Protein AF-X1B846-F1 (afdb_monomer_lite)

Organism: NCBI:txid412755

InterPro domains:
  IPR046349 C1-like domain superfamily [SSF57889] (14-59)

Radius of gyration: 15.17 Å; chains: 1; bounding box: 42×41×30 Å

Sequence (67 aa):
MSKNNISNDIKNKTNKCPYCDIKLNDTKLPFCSYCKIKISYCKKCGHAVSNNLKVCPNCGEKLGEDG

pLDDT: mean 75.4, std 14.59, range [41.84, 89.88]

Structure (mmCIF, N/CA/C/O backbone):
data_AF-X1B846-F1
#
_entry.id   AF-X1B846-F1
#
loop_
_atom_site.group_PDB
_atom_site.id
_atom_site.type_symbol
_atom_site.label_atom_id
_atom_site.label_alt_id
_atom_site.label_comp_id
_atom_site.label_asym_id
_atom_site.label_entity_id
_atom_site.label_seq_id
_atom_site.pdbx_PDB_ins_code
_atom_site.Cartn_x
_atom_site.Cartn_y
_atom_site.Cartn_z
_atom_site.occupancy
_atom_site.B_iso_or_equiv
_atom_site.auth_seq_id
_atom_site.auth_comp_id
_atom_site.auth_asym_id
_atom_site.auth_atom_id
_atom_site.pdbx_PDB_model_num
ATOM 1 N N . MET A 1 1 ? 30.570 -25.103 21.086 1.00 43.88 1 MET A N 1
ATOM 2 C CA . MET A 1 1 ? 30.738 -24.236 19.901 1.00 43.88 1 MET A CA 1
ATOM 3 C C . MET A 1 1 ? 29.925 -22.968 20.126 1.00 43.88 1 MET A C 1
ATOM 5 O O . MET A 1 1 ? 28.729 -23.057 20.359 1.00 43.88 1 MET A O 1
ATOM 9 N N . SER A 1 2 ? 30.596 -21.824 20.166 1.00 47.50 2 SER A N 1
ATOM 10 C CA . SER A 1 2 ? 30.082 -20.522 20.597 1.00 47.50 2 SER A CA 1
ATOM 11 C C . SER A 1 2 ? 29.314 -19.778 19.498 1.00 47.50 2 SER A C 1
ATOM 13 O O . SER A 1 2 ? 29.822 -19.693 18.382 1.00 47.50 2 SER A O 1
ATOM 15 N N . LYS A 1 3 ? 28.175 -19.158 19.848 1.00 54.25 3 LYS A N 1
ATOM 16 C CA . LYS A 1 3 ? 27.884 -17.708 19.714 1.00 54.25 3 LYS A CA 1
ATOM 17 C C . LYS A 1 3 ? 26.398 -17.423 19.980 1.00 54.25 3 LYS A C 1
ATOM 19 O O . LYS A 1 3 ? 25.541 -17.678 19.142 1.00 54.25 3 LYS A O 1
ATOM 24 N N . ASN A 1 4 ? 26.143 -16.830 21.148 1.00 61.31 4 ASN A N 1
ATOM 25 C CA . ASN A 1 4 ? 25.034 -15.907 21.386 1.00 61.31 4 ASN A CA 1
ATOM 26 C C . ASN A 1 4 ? 24.911 -14.932 20.213 1.00 61.31 4 ASN A C 1
ATOM 28 O O . ASN A 1 4 ? 25.932 -14.366 19.839 1.00 61.31 4 ASN A O 1
ATOM 32 N N . ASN A 1 5 ? 23.702 -14.663 19.721 1.00 52.19 5 ASN A N 1
ATOM 33 C CA . ASN A 1 5 ? 23.325 -13.321 19.280 1.00 52.19 5 ASN A CA 1
ATOM 34 C C . ASN A 1 5 ? 21.802 -13.183 19.276 1.00 52.19 5 ASN A C 1
ATOM 36 O O . ASN A 1 5 ? 21.092 -13.701 18.420 1.00 52.19 5 ASN A O 1
ATOM 40 N N . ILE A 1 6 ? 21.347 -12.474 20.303 1.00 59.66 6 ILE A N 1
ATOM 41 C CA . ILE A 1 6 ? 20.161 -11.627 20.351 1.00 59.66 6 ILE A CA 1
ATOM 42 C C . ILE A 1 6 ? 19.677 -11.234 18.948 1.00 59.66 6 ILE A C 1
ATOM 44 O O . ILE A 1 6 ? 20.335 -10.505 18.213 1.00 59.66 6 ILE A O 1
ATOM 48 N N . SER A 1 7 ? 18.475 -11.662 18.597 1.00 56.09 7 SER A N 1
ATOM 49 C CA . SER A 1 7 ? 17.589 -10.867 17.748 1.00 56.09 7 SER A CA 1
ATOM 50 C C . SER A 1 7 ? 16.242 -10.867 18.442 1.00 56.09 7 SER A C 1
ATOM 52 O O . SER A 1 7 ? 15.280 -11.507 18.029 1.00 56.09 7 SER A O 1
ATOM 54 N N . ASN A 1 8 ? 16.262 -10.211 19.604 1.00 48.25 8 ASN A N 1
ATOM 55 C CA . ASN A 1 8 ? 15.080 -9.694 20.261 1.00 48.25 8 ASN A CA 1
ATOM 56 C C . ASN A 1 8 ? 14.257 -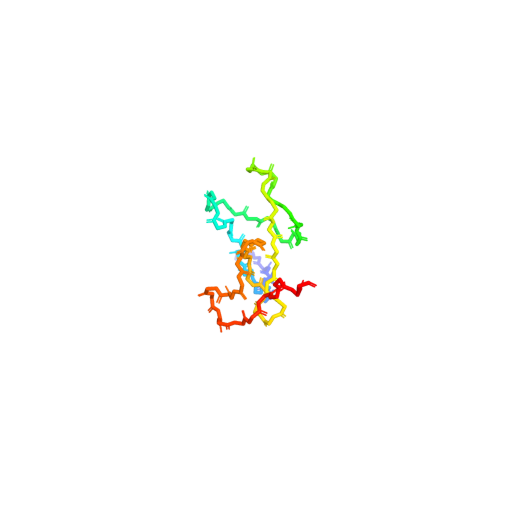8.975 19.186 1.00 48.25 8 ASN A C 1
ATOM 58 O O . ASN A 1 8 ? 14.811 -8.148 18.464 1.00 48.25 8 ASN A O 1
ATOM 62 N N . ASP A 1 9 ? 12.999 -9.381 19.036 1.00 54.50 9 ASP A N 1
ATOM 63 C CA . ASP A 1 9 ? 11.888 -8.522 18.637 1.00 54.50 9 ASP A CA 1
ATOM 64 C C . ASP A 1 9 ? 12.290 -7.255 17.851 1.00 54.50 9 ASP A C 1
ATOM 66 O O . ASP A 1 9 ? 12.612 -6.205 18.392 1.00 54.50 9 ASP A O 1
ATOM 70 N N . ILE A 1 10 ? 12.225 -7.345 16.529 1.00 55.75 10 ILE A N 1
ATOM 71 C CA . ILE A 1 10 ? 11.746 -6.213 15.752 1.00 55.75 10 ILE A CA 1
ATOM 72 C C . ILE A 1 10 ? 10.717 -6.835 14.838 1.00 55.75 10 ILE A C 1
ATOM 74 O O . ILE A 1 10 ? 11.055 -7.646 13.976 1.00 55.75 10 ILE A O 1
ATOM 78 N N . LYS A 1 11 ? 9.441 -6.517 15.061 1.00 51.38 11 LYS A N 1
ATOM 79 C CA . LYS A 1 11 ? 8.356 -6.757 14.107 1.00 51.38 11 LYS A CA 1
ATOM 80 C C . LYS A 1 11 ? 8.751 -6.116 12.774 1.00 51.38 11 LYS A C 1
ATOM 82 O O . LYS A 1 11 ? 8.349 -4.993 12.486 1.00 51.38 11 LYS A O 1
ATOM 87 N N . ASN A 1 12 ? 9.546 -6.824 11.972 1.00 48.16 12 ASN A N 1
ATOM 88 C CA . ASN A 1 12 ? 9.876 -6.481 10.602 1.00 48.16 12 ASN A CA 1
ATOM 89 C C . ASN A 1 12 ? 8.598 -6.689 9.801 1.00 48.16 12 ASN A C 1
ATOM 91 O O . ASN A 1 12 ? 8.377 -7.716 9.153 1.00 48.16 12 ASN A O 1
ATOM 95 N N . LYS A 1 13 ? 7.685 -5.729 9.939 1.00 56.34 13 LYS A N 1
ATOM 96 C CA . LYS A 1 13 ? 6.524 -5.596 9.088 1.00 56.34 13 LYS A CA 1
ATOM 97 C C . LYS A 1 13 ? 7.090 -5.178 7.741 1.00 56.34 13 LYS A C 1
ATOM 99 O O . LYS A 1 13 ? 7.193 -3.993 7.456 1.00 56.34 13 LYS A O 1
ATOM 104 N N . THR A 1 14 ? 7.550 -6.171 6.980 1.00 59.25 14 THR A N 1
ATOM 105 C CA . THR A 1 14 ? 8.120 -6.006 5.646 1.00 59.25 14 THR A CA 1
ATOM 106 C C . THR A 1 14 ? 7.078 -5.317 4.774 1.00 59.25 14 THR A C 1
ATOM 108 O O . THR A 1 14 ? 6.177 -5.936 4.214 1.00 59.25 14 THR A O 1
ATOM 111 N N . ASN A 1 15 ? 7.140 -3.990 4.734 1.00 74.06 15 ASN A N 1
ATOM 112 C CA . ASN A 1 15 ? 6.241 -3.189 3.933 1.00 74.06 15 ASN A CA 1
ATOM 113 C C . ASN A 1 15 ? 6.690 -3.374 2.488 1.00 74.06 15 ASN A C 1
ATOM 115 O O . ASN A 1 15 ? 7.767 -2.937 2.097 1.00 74.06 15 ASN A O 1
ATOM 119 N N . LYS A 1 16 ? 5.904 -4.104 1.706 1.00 84.06 16 LYS A N 1
ATOM 120 C CA . LYS A 1 16 ? 6.129 -4.229 0.270 1.00 84.06 16 LYS A CA 1
ATOM 121 C C . LYS A 1 16 ? 5.448 -3.082 -0.457 1.00 84.06 16 LYS A C 1
ATOM 123 O O . LYS A 1 16 ? 4.436 -2.553 0.000 1.00 84.06 16 LYS A O 1
ATOM 128 N N . CYS A 1 17 ? 6.004 -2.695 -1.595 1.00 85.19 17 CYS A N 1
ATOM 129 C CA . CYS A 1 17 ? 5.359 -1.736 -2.469 1.00 85.19 17 CYS A CA 1
ATOM 130 C C . CYS A 1 17 ? 4.089 -2.361 -3.072 1.00 85.19 17 CYS A C 1
ATOM 132 O O . CYS A 1 17 ? 4.205 -3.384 -3.740 1.00 85.19 17 CYS A O 1
ATOM 134 N N . PRO A 1 18 ? 2.905 -1.735 -2.943 1.00 81.50 18 PRO A N 1
ATOM 135 C CA . PRO A 1 18 ? 1.671 -2.270 -3.526 1.00 81.50 18 PRO A CA 1
ATOM 136 C C . PRO A 1 18 ? 1.640 -2.224 -5.065 1.00 81.50 18 PRO A C 1
ATOM 138 O O . PRO A 1 18 ? 0.720 -2.765 -5.664 1.00 81.50 18 PRO A O 1
ATOM 141 N N . TYR A 1 19 ? 2.617 -1.572 -5.709 1.00 84.56 19 TYR A N 1
ATOM 142 C CA . TYR A 1 19 ? 2.688 -1.445 -7.169 1.00 84.56 19 TYR A CA 1
ATOM 143 C C . TYR A 1 19 ? 3.680 -2.411 -7.820 1.00 84.56 19 TYR A C 1
ATOM 145 O O . TYR A 1 19 ? 3.399 -2.940 -8.887 1.00 84.56 19 TYR A O 1
ATOM 153 N N . CYS A 1 20 ? 4.852 -2.617 -7.215 1.00 87.69 20 CYS A N 1
ATOM 154 C CA . CYS A 1 20 ? 5.914 -3.452 -7.791 1.00 87.69 20 CYS A CA 1
ATOM 155 C C . CYS A 1 20 ? 6.309 -4.648 -6.913 1.00 87.69 20 CYS A C 1
ATOM 157 O O . CYS A 1 20 ? 7.296 -5.309 -7.212 1.00 87.69 20 CYS A O 1
ATOM 159 N N . ASP A 1 21 ? 5.592 -4.884 -5.809 1.00 83.06 21 ASP A N 1
ATOM 160 C CA . ASP A 1 21 ? 5.840 -5.921 -4.789 1.00 83.06 21 ASP A CA 1
ATOM 161 C C . ASP A 1 21 ? 7.258 -5.925 -4.180 1.00 83.06 21 ASP A C 1
ATOM 163 O O . ASP A 1 21 ? 7.627 -6.812 -3.408 1.00 83.06 21 ASP A O 1
ATOM 167 N N . ILE A 1 22 ? 8.070 -4.903 -4.474 1.00 85.31 22 ILE A N 1
ATOM 168 C CA . ILE A 1 22 ? 9.436 -4.812 -3.967 1.00 85.31 22 ILE A CA 1
ATOM 169 C C . ILE A 1 22 ? 9.430 -4.506 -2.471 1.00 85.31 22 ILE A C 1
ATOM 171 O O . ILE A 1 22 ? 8.605 -3.734 -1.972 1.00 85.31 22 ILE A O 1
ATOM 175 N N . LYS A 1 23 ? 10.384 -5.087 -1.747 1.00 84.12 23 LYS A N 1
ATOM 176 C CA . LYS A 1 23 ? 10.578 -4.825 -0.322 1.00 84.12 23 LYS A CA 1
ATOM 177 C C . LYS A 1 23 ? 10.985 -3.361 -0.123 1.00 84.12 23 LYS A C 1
ATOM 179 O O . LYS A 1 23 ? 12.009 -2.932 -0.649 1.00 84.12 23 LYS A O 1
ATOM 184 N N . LEU A 1 24 ? 10.183 -2.593 0.614 1.00 79.12 24 LEU A N 1
ATOM 185 C CA . LEU A 1 24 ? 10.567 -1.254 1.055 1.00 79.12 24 LEU A CA 1
ATOM 186 C C . LEU A 1 24 ? 11.494 -1.407 2.263 1.00 79.12 24 LEU A C 1
ATOM 188 O O . LEU A 1 24 ? 11.301 -2.297 3.096 1.00 79.12 24 LEU A O 1
ATOM 192 N N . ASN A 1 25 ? 12.517 -0.559 2.340 1.00 71.25 25 ASN A N 1
ATOM 193 C CA . ASN A 1 25 ? 13.381 -0.498 3.514 1.00 71.25 25 ASN A CA 1
ATOM 194 C C . ASN A 1 25 ? 12.571 -0.088 4.757 1.00 71.25 25 ASN A C 1
ATOM 196 O O . ASN A 1 25 ? 11.555 0.593 4.641 1.00 71.25 25 ASN A O 1
ATOM 200 N N . ASP A 1 26 ? 13.063 -0.436 5.950 1.00 65.69 26 ASP A N 1
ATOM 201 C CA . ASP A 1 26 ? 12.467 -0.033 7.236 1.00 65.69 26 ASP A CA 1
ATOM 202 C C . ASP A 1 26 ? 12.329 1.493 7.402 1.00 65.69 26 ASP A C 1
ATOM 204 O O . ASP A 1 26 ? 11.529 1.986 8.201 1.00 65.69 26 ASP A O 1
ATOM 208 N N . THR A 1 27 ? 13.073 2.270 6.612 1.00 68.69 27 THR A N 1
ATOM 209 C CA . THR A 1 27 ? 12.857 3.706 6.470 1.00 68.69 27 THR A CA 1
ATOM 210 C C . THR A 1 27 ? 11.483 3.950 5.843 1.00 68.69 27 THR A C 1
ATOM 212 O O . THR A 1 27 ? 11.275 3.658 4.668 1.00 68.69 27 THR A O 1
ATOM 215 N N . LYS A 1 28 ? 10.548 4.519 6.618 1.00 69.62 28 LYS A N 1
ATOM 216 C CA . LYS A 1 28 ? 9.210 4.944 6.165 1.00 69.62 28 LYS A CA 1
ATOM 217 C C . LYS A 1 28 ? 9.315 6.062 5.123 1.00 69.62 28 LYS A C 1
ATOM 219 O O . LYS A 1 28 ? 9.094 7.233 5.418 1.00 69.62 28 LYS A O 1
ATOM 224 N N . LEU A 1 29 ? 9.692 5.702 3.904 1.00 77.88 29 LEU A N 1
ATOM 225 C CA . LEU A 1 29 ? 9.821 6.631 2.795 1.00 77.88 29 LEU A CA 1
ATOM 226 C C . LEU A 1 29 ? 8.436 6.926 2.216 1.00 77.88 29 LEU A C 1
ATOM 228 O O . LEU A 1 29 ? 7.682 5.979 1.981 1.00 77.88 29 LEU A O 1
ATOM 232 N N . PRO A 1 30 ? 8.114 8.198 1.919 1.00 82.56 30 PRO A N 1
ATOM 233 C CA . PRO A 1 30 ? 6.834 8.582 1.323 1.00 82.56 30 PRO A CA 1
ATOM 234 C C . PRO A 1 30 ? 6.705 8.160 -0.153 1.00 82.56 30 PRO A C 1
ATOM 236 O O . PRO A 1 30 ? 5.730 8.497 -0.823 1.00 82.56 30 PRO A O 1
ATOM 239 N N . PHE A 1 31 ? 7.698 7.457 -0.701 1.00 86.12 31 PHE A N 1
ATOM 240 C CA . PHE A 1 31 ? 7.704 6.929 -2.060 1.00 86.12 31 PHE A CA 1
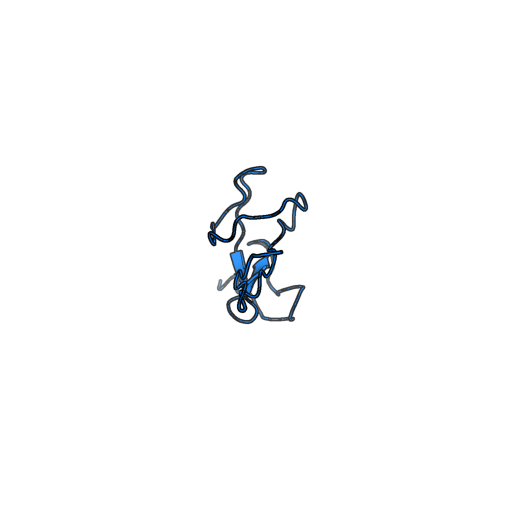ATOM 241 C C . PHE A 1 31 ? 8.587 5.681 -2.165 1.00 86.12 31 PHE A C 1
ATOM 243 O O . PHE A 1 31 ? 9.489 5.461 -1.357 1.00 86.12 31 PHE A O 1
ATOM 250 N N . CYS A 1 32 ? 8.354 4.869 -3.194 1.00 86.69 32 CYS A N 1
ATOM 251 C CA . CYS A 1 32 ? 9.226 3.749 -3.529 1.00 86.69 32 CYS A CA 1
ATOM 252 C C . CYS A 1 32 ? 10.479 4.239 -4.258 1.00 86.69 32 CYS A C 1
ATOM 254 O O . CYS A 1 32 ? 10.380 4.885 -5.298 1.00 86.69 32 CYS A O 1
ATOM 256 N N . SER A 1 33 ? 11.668 3.861 -3.797 1.00 85.19 33 SER A N 1
ATOM 257 C CA . SER A 1 33 ? 12.918 4.212 -4.486 1.00 85.19 33 SER A CA 1
ATOM 258 C C . SER A 1 33 ? 13.073 3.562 -5.866 1.00 85.19 33 SER A C 1
ATOM 260 O O . SER A 1 33 ? 13.818 4.105 -6.683 1.00 85.19 33 SER A O 1
ATOM 262 N N . TYR A 1 34 ? 12.376 2.446 -6.120 1.00 87.81 34 TYR A N 1
ATOM 263 C CA . TYR A 1 34 ? 12.442 1.682 -7.370 1.00 87.81 34 TYR A CA 1
ATOM 264 C C . TYR A 1 34 ? 11.465 2.221 -8.422 1.00 87.81 34 TYR A C 1
ATOM 266 O O . TYR A 1 34 ? 11.896 2.746 -9.441 1.00 87.81 34 TYR A O 1
ATOM 274 N N . CYS A 1 35 ? 10.155 2.180 -8.151 1.00 89.12 35 CYS A N 1
ATOM 275 C CA . CYS A 1 35 ? 9.145 2.672 -9.097 1.00 89.12 35 CYS A CA 1
ATOM 276 C C . CYS A 1 35 ? 8.883 4.184 -9.003 1.00 89.12 35 CYS A C 1
ATOM 278 O O . CYS A 1 35 ? 8.135 4.714 -9.815 1.00 89.12 35 CYS A O 1
ATOM 280 N N . LYS A 1 36 ? 9.471 4.886 -8.019 1.00 86.62 36 LYS A N 1
ATOM 281 C CA . LYS A 1 36 ? 9.294 6.334 -7.773 1.00 86.62 36 LYS A CA 1
ATOM 282 C C . LYS A 1 36 ? 7.842 6.768 -7.521 1.00 86.62 36 LYS A C 1
ATOM 284 O O . LYS A 1 36 ? 7.533 7.954 -7.573 1.00 86.62 36 LYS A O 1
ATOM 289 N N . ILE A 1 37 ? 6.952 5.831 -7.194 1.00 85.19 37 ILE A N 1
ATOM 290 C CA . ILE A 1 37 ? 5.549 6.118 -6.870 1.00 85.19 37 ILE A CA 1
ATOM 291 C C . ILE A 1 37 ? 5.421 6.516 -5.399 1.00 85.19 37 ILE A C 1
ATOM 293 O O . ILE A 1 37 ? 6.071 5.922 -4.537 1.00 85.19 37 ILE A O 1
ATOM 297 N N . LYS A 1 38 ? 4.555 7.493 -5.108 1.00 87.06 38 LYS A N 1
ATOM 298 C CA . LYS A 1 38 ? 4.221 7.909 -3.740 1.00 87.06 38 LYS A CA 1
ATOM 299 C C . LYS A 1 38 ? 3.460 6.811 -2.994 1.00 87.06 38 LYS A C 1
ATOM 301 O O . LYS A 1 38 ? 2.465 6.274 -3.486 1.00 87.06 38 LYS A O 1
ATOM 306 N N . ILE A 1 39 ? 3.929 6.505 -1.793 1.00 86.19 39 ILE A N 1
ATOM 307 C CA . ILE A 1 39 ? 3.373 5.496 -0.896 1.00 86.19 39 ILE A CA 1
ATOM 308 C C . ILE A 1 39 ? 3.089 6.182 0.429 1.00 86.19 39 ILE A C 1
ATOM 310 O O . ILE A 1 39 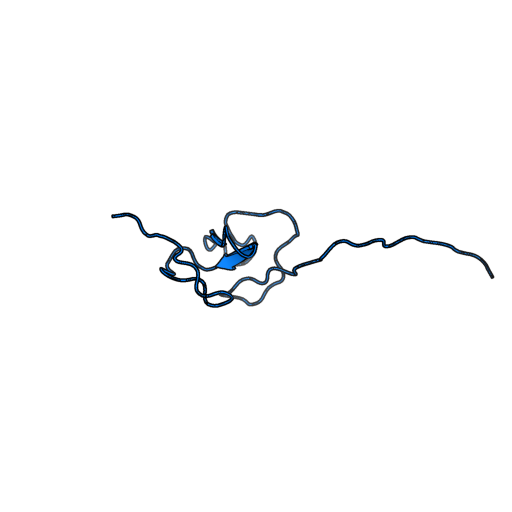? 3.962 6.819 1.015 1.00 86.19 39 ILE A O 1
ATOM 314 N N . SER A 1 40 ? 1.868 6.015 0.901 1.00 86.25 40 SER A N 1
ATOM 315 C CA . SER A 1 40 ? 1.438 6.449 2.220 1.00 86.25 40 SER A CA 1
ATOM 316 C C . SER A 1 40 ? 1.448 5.249 3.161 1.00 86.25 40 SER A C 1
ATOM 318 O O . SER A 1 40 ? 1.468 4.099 2.732 1.00 86.25 40 SER A O 1
ATOM 320 N N . TYR A 1 41 ? 1.457 5.487 4.466 1.00 85.00 41 TYR A N 1
ATOM 321 C CA . TYR A 1 41 ? 1.365 4.409 5.449 1.00 85.00 41 TYR A CA 1
ATOM 322 C C . TYR A 1 41 ? 0.090 4.588 6.246 1.00 85.00 41 TYR A C 1
ATOM 324 O O . TYR A 1 41 ? -0.223 5.689 6.702 1.00 85.00 41 TYR A O 1
ATOM 332 N N . CYS A 1 42 ? -0.637 3.495 6.443 1.00 86.12 42 CYS A N 1
ATOM 333 C CA . CYS A 1 42 ? -1.803 3.514 7.306 1.00 86.12 42 CYS A CA 1
ATOM 334 C C . CYS A 1 42 ? -1.375 3.890 8.729 1.00 86.12 42 CYS A C 1
ATOM 336 O O . CYS A 1 42 ? -0.556 3.198 9.331 1.00 86.12 42 CYS A O 1
ATOM 338 N N . LYS A 1 43 ? -1.955 4.949 9.299 1.00 82.81 43 LYS A N 1
ATOM 339 C CA . LYS A 1 43 ? -1.651 5.376 10.676 1.00 82.81 43 LYS A CA 1
ATOM 340 C C . LYS A 1 43 ? -2.080 4.337 11.721 1.00 82.81 43 LYS A C 1
ATOM 342 O O . LYS A 1 43 ? -1.460 4.250 12.773 1.00 82.81 43 LYS A O 1
ATOM 347 N N . LYS A 1 44 ? -3.090 3.515 11.406 1.00 86.56 44 LYS A N 1
ATOM 348 C CA . LYS A 1 44 ? -3.629 2.479 12.298 1.00 86.56 44 LYS A CA 1
ATOM 349 C C . LYS A 1 44 ? -2.767 1.222 12.349 1.00 86.56 44 LYS A C 1
ATOM 351 O O . LYS A 1 44 ? -2.441 0.733 13.422 1.00 86.56 44 LYS A O 1
ATOM 356 N N . CYS A 1 45 ? -2.427 0.660 11.187 1.00 85.69 45 CYS A N 1
ATOM 357 C CA . CYS A 1 45 ? -1.710 -0.615 11.122 1.00 85.69 45 CYS A CA 1
ATOM 358 C C . CYS A 1 45 ? -0.250 -0.475 10.670 1.00 85.69 45 CYS A C 1
ATOM 360 O O . CYS A 1 45 ? 0.514 -1.424 10.813 1.00 85.69 45 CYS A O 1
ATOM 362 N N . GLY A 1 46 ? 0.165 0.660 10.109 1.00 80.88 46 GLY A N 1
ATOM 363 C CA . GLY A 1 46 ? 1.518 0.869 9.584 1.00 80.88 46 GLY A CA 1
ATOM 364 C C . GLY A 1 46 ? 1.805 0.173 8.251 1.00 80.88 46 GLY A C 1
ATOM 365 O O . GLY A 1 46 ? 2.968 0.090 7.863 1.00 80.88 46 GLY A O 1
ATOM 366 N N . HIS A 1 47 ? 0.781 -0.354 7.570 1.00 84.75 47 HIS A N 1
ATOM 367 C CA . HIS A 1 47 ? 0.933 -0.980 6.255 1.00 84.75 47 HIS A CA 1
ATOM 368 C C . HIS A 1 47 ? 1.134 0.078 5.165 1.00 84.75 47 HIS A C 1
ATOM 370 O O . HIS A 1 47 ? 0.452 1.108 5.179 1.00 84.75 47 HIS A O 1
ATOM 376 N N . ALA A 1 48 ? 2.049 -0.190 4.235 1.00 84.44 48 ALA A N 1
ATOM 377 C CA . ALA A 1 48 ? 2.239 0.613 3.033 1.00 84.44 48 ALA A CA 1
ATOM 378 C C . ALA A 1 48 ? 0.990 0.551 2.144 1.00 84.44 48 ALA A C 1
ATOM 380 O O . ALA A 1 48 ? 0.497 -0.517 1.798 1.00 84.44 48 ALA A O 1
ATOM 381 N N . VAL A 1 49 ? 0.467 1.712 1.784 1.00 86.25 49 VAL A N 1
ATOM 382 C CA . VAL A 1 49 ? -0.762 1.888 1.019 1.00 86.25 49 VAL A CA 1
ATOM 383 C C . VAL A 1 49 ? -0.541 2.941 -0.053 1.00 86.25 49 VAL A C 1
ATOM 385 O O . VAL A 1 49 ? 0.222 3.891 0.108 1.00 86.25 49 VAL A O 1
ATOM 388 N N . SER A 1 50 ? -1.201 2.775 -1.186 1.00 84.19 50 SER A N 1
ATOM 389 C CA . SER A 1 50 ? -1.190 3.771 -2.249 1.00 84.19 50 SER A CA 1
ATOM 390 C C . SER A 1 50 ? -1.859 5.064 -1.787 1.00 84.19 50 SER A C 1
ATOM 392 O O . SER A 1 50 ? -2.907 5.013 -1.151 1.00 84.19 50 SER A O 1
ATOM 394 N N . ASN A 1 51 ? -1.308 6.223 -2.161 1.00 79.75 51 ASN A N 1
ATOM 395 C CA . ASN A 1 51 ? -1.922 7.515 -1.824 1.00 79.75 51 ASN A CA 1
ATOM 396 C C . ASN A 1 51 ? -3.320 7.704 -2.444 1.00 79.75 51 ASN A C 1
ATOM 398 O O . ASN A 1 51 ? -4.106 8.488 -1.941 1.00 79.75 51 ASN A O 1
ATOM 402 N N . ASN A 1 52 ? -3.634 6.969 -3.513 1.00 79.50 52 ASN A N 1
ATOM 403 C CA . ASN A 1 52 ? -4.945 6.994 -4.172 1.00 79.50 52 ASN A CA 1
ATOM 404 C C . ASN A 1 52 ? -6.000 6.117 -3.465 1.00 79.50 52 ASN A C 1
ATOM 406 O O . ASN A 1 52 ? -7.123 5.989 -3.947 1.00 79.50 52 ASN A O 1
ATOM 410 N N . LEU A 1 53 ? -5.643 5.422 -2.379 1.00 82.44 53 LEU A N 1
ATOM 411 C CA . LEU A 1 53 ? -6.585 4.577 -1.653 1.00 82.44 53 LEU A CA 1
ATOM 412 C C . LEU A 1 53 ? -7.303 5.395 -0.590 1.00 82.44 53 LEU A C 1
ATOM 414 O O . LEU A 1 53 ? -6.678 5.934 0.315 1.00 82.44 53 LEU A 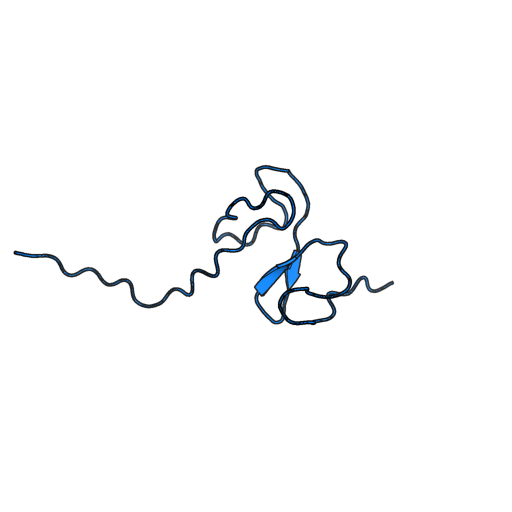O 1
ATOM 418 N N . LYS A 1 54 ? -8.635 5.379 -0.641 1.00 87.00 54 LYS A N 1
ATOM 419 C CA . LYS A 1 54 ? -9.492 5.967 0.399 1.00 87.00 54 LYS A CA 1
ATOM 420 C C . LYS A 1 54 ? -9.559 5.110 1.660 1.00 87.00 54 LYS A C 1
ATOM 422 O O . LYS A 1 54 ? -9.873 5.613 2.735 1.00 87.00 54 LYS A O 1
ATOM 427 N N . VAL A 1 55 ? -9.284 3.812 1.532 1.00 88.62 55 VAL A N 1
ATOM 428 C CA . VAL A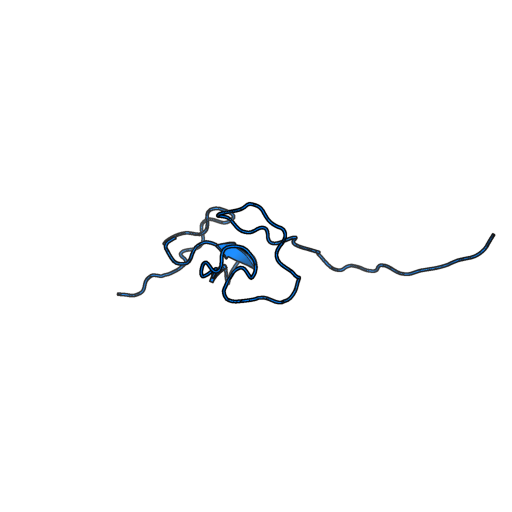 1 55 ? -9.376 2.821 2.609 1.00 88.62 55 VAL A CA 1
ATOM 429 C C . VAL A 1 55 ? -8.177 1.882 2.548 1.00 88.62 55 VAL A C 1
ATOM 431 O O . VAL A 1 55 ? -7.735 1.483 1.473 1.00 88.62 55 VAL A O 1
ATOM 434 N N . CYS A 1 56 ? -7.641 1.517 3.709 1.00 88.94 56 CYS A N 1
ATOM 435 C CA . CYS A 1 56 ? -6.532 0.593 3.833 1.00 88.94 56 CYS A CA 1
ATOM 436 C C . CYS A 1 56 ? -6.995 -0.839 3.517 1.00 88.94 56 CYS A C 1
ATOM 438 O O . CYS A 1 56 ? -7.813 -1.378 4.262 1.00 88.94 56 CYS A O 1
ATOM 440 N N . PRO A 1 57 ? -6.427 -1.510 2.500 1.00 84.62 57 PRO A N 1
ATOM 441 C CA . PRO A 1 57 ? -6.807 -2.877 2.140 1.00 84.62 57 PRO A CA 1
ATOM 442 C C . PRO A 1 57 ? -6.373 -3.914 3.184 1.00 84.62 57 PRO A C 1
ATOM 444 O O . PRO A 1 57 ? -6.865 -5.035 3.179 1.00 84.62 57 PRO A O 1
ATOM 447 N N . ASN A 1 58 ? -5.454 -3.560 4.088 1.00 85.00 58 ASN A N 1
ATOM 448 C CA . ASN A 1 58 ? -4.967 -4.474 5.118 1.00 85.00 58 ASN A CA 1
ATOM 449 C C . ASN A 1 58 ? -5.837 -4.477 6.385 1.00 85.00 58 ASN A C 1
ATOM 451 O O . ASN A 1 58 ? -5.964 -5.514 7.024 1.00 85.00 58 ASN A O 1
ATOM 455 N N . CYS A 1 59 ? -6.394 -3.329 6.781 1.00 89.00 59 CYS A N 1
ATOM 456 C CA . CYS A 1 59 ? -7.112 -3.197 8.056 1.00 89.00 59 CYS A CA 1
ATOM 457 C C . CYS A 1 59 ? -8.480 -2.508 7.962 1.00 89.00 59 CYS A C 1
ATOM 459 O O . CYS A 1 59 ? -9.174 -2.431 8.974 1.00 89.00 59 CYS A O 1
ATOM 461 N N . GLY A 1 60 ? -8.850 -1.974 6.795 1.00 88.25 60 GLY A N 1
ATOM 462 C CA . G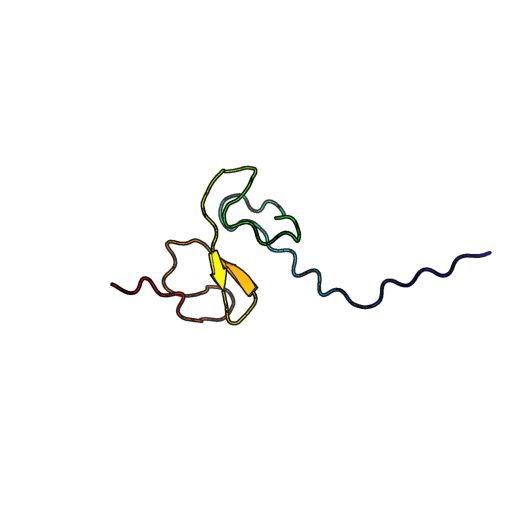LY A 1 60 ? -10.107 -1.257 6.584 1.00 88.25 60 GLY A CA 1
ATOM 463 C C . GLY A 1 60 ? -10.133 0.185 7.104 1.00 88.25 60 GLY A C 1
ATOM 464 O O . GLY A 1 60 ? -11.193 0.799 7.102 1.00 88.25 60 GLY A O 1
ATOM 465 N N . GLU A 1 61 ? -9.003 0.742 7.558 1.00 89.88 61 GLU A N 1
ATOM 466 C CA . GLU A 1 61 ? -8.943 2.135 8.032 1.00 89.88 61 GLU A CA 1
ATOM 467 C C . GLU A 1 61 ? -9.169 3.134 6.896 1.00 89.88 61 GLU A C 1
ATOM 469 O O . GLU A 1 61 ? -8.592 2.968 5.822 1.00 89.88 61 GLU A O 1
ATOM 474 N N . LYS A 1 62 ? -9.928 4.206 7.134 1.00 88.94 62 LYS A N 1
ATOM 475 C CA . LYS A 1 62 ? -10.078 5.286 6.148 1.00 88.94 62 LYS A CA 1
ATOM 476 C C . LYS A 1 62 ? -8.779 6.091 6.077 1.00 88.94 62 LYS A C 1
ATOM 478 O O . LYS A 1 62 ? -8.321 6.642 7.071 1.00 88.94 62 LYS A O 1
ATOM 483 N N . LEU A 1 63 ? -8.168 6.129 4.898 1.00 83.62 63 LEU A N 1
ATOM 484 C CA . LEU A 1 63 ? -6.879 6.782 4.661 1.00 83.62 63 LEU A CA 1
ATOM 485 C C . LEU A 1 63 ? -7.001 8.260 4.279 1.00 83.62 63 LEU A C 1
ATOM 487 O O . LEU A 1 63 ? -5.974 8.922 4.241 1.00 83.62 63 LEU A O 1
ATOM 491 N N . GLY A 1 64 ? -8.228 8.754 4.079 1.00 64.94 64 GLY A N 1
ATOM 492 C CA . GLY A 1 64 ? -8.548 10.173 3.919 1.00 64.94 64 GLY A CA 1
ATOM 493 C C . GLY A 1 64 ? -7.879 10.831 2.710 1.00 64.94 64 GLY A C 1
ATOM 494 O O . GLY A 1 64 ? -6.751 11.300 2.796 1.00 64.94 64 GLY A O 1
ATOM 495 N N . GLU A 1 65 ? -8.610 10.939 1.600 1.00 60.94 65 GLU A N 1
ATOM 496 C CA . GLU A 1 65 ? -8.566 12.179 0.817 1.00 60.94 65 GLU A CA 1
ATOM 497 C C . GLU A 1 65 ? -9.604 13.090 1.476 1.00 60.94 65 GLU A C 1
ATOM 499 O O . GLU A 1 65 ? -10.796 12.993 1.177 1.00 60.94 65 GLU A O 1
ATOM 504 N N . ASP A 1 66 ? -9.181 13.854 2.484 1.00 42.53 66 ASP A N 1
ATOM 505 C CA . ASP A 1 66 ? -9.988 14.967 2.978 1.00 42.53 66 ASP A CA 1
ATOM 506 C C . ASP A 1 66 ? -10.053 16.010 1.849 1.00 42.53 66 ASP A C 1
ATOM 508 O O . ASP A 1 66 ? -9.027 16.329 1.242 1.00 42.53 66 ASP A O 1
ATOM 512 N N . GLY A 1 67 ? -11.283 16.398 1.499 1.00 41.84 67 GLY A N 1
ATOM 513 C CA . GLY A 1 67 ? -11.641 17.185 0.313 1.00 41.84 67 GLY A CA 1
ATOM 514 C C . GLY A 1 67 ? -11.128 18.617 0.276 1.00 41.84 67 GLY A C 1
ATOM 515 O O . GLY A 1 67 ? -10.636 19.124 1.308 1.00 41.84 67 GLY A O 1
#

Foldseek 3Di:
DDDDDDPPDDPPPQAADPPPRHGDPPPPDQADPVVRAGWDADPVPRHTDHPPDQADPVPGHGPDPPD

Secondary structure (DSSP, 8-state):
---------------B-TTT-PBPPSS--SB-TTT--BEEE-TTT--EEETT-SB-TTT--B-----